Protein AF-0000000086675555 (afdb_homodimer)

pLDDT: mean 92.74, std 8.41, range [60.0, 98.06]

Sequence (134 aa):
MVTTPWIKASKSGGNGGQCVEVRRHDDMIEIRDSKDGGVGPVLRFTRAEFDAFLDGAQREEFHYLVDMVTTPWIKASKSGGNGGQCVEVRRHDDMIEIRDSKDGGVGPVLRFTRAEFDAFLDGAQREEFHYLVD

Structure (mmCIF, N/CA/C/O backbone):
data_AF-0000000086675555-model_v1
#
loop_
_entity.id
_entity.type
_entity.pdbx_description
1 polymer 'DUF397 domain-containing protein'
#
loop_
_atom_site.group_PDB
_atom_site.id
_atom_site.type_symbol
_atom_site.label_atom_id
_atom_site.label_alt_id
_atom_site.label_comp_id
_atom_site.label_asym_id
_atom_site.label_entity_id
_atom_site.label_seq_id
_atom_site.pdbx_PDB_ins_code
_atom_site.Cartn_x
_atom_site.Cartn_y
_atom_site.Cartn_z
_atom_site.occupancy
_atom_site.B_iso_or_equiv
_atom_site.auth_seq_id
_atom_site.auth_comp_id
_atom_site.auth_asym_id
_atom_site.auth_atom_id
_atom_site.pdbx_PDB_model_num
ATOM 1 N N . MET A 1 1 ? -2.34 10.195 21.391 1 75 1 MET A N 1
ATOM 2 C CA . MET A 1 1 ? -1.599 9.344 20.484 1 75 1 MET A CA 1
ATOM 3 C C . MET A 1 1 ? -2.514 8.289 19.859 1 75 1 MET A C 1
ATOM 5 O O . MET A 1 1 ? -3.104 7.477 20.562 1 75 1 MET A O 1
ATOM 9 N N . VAL A 1 2 ? -3.014 8.406 18.656 1 88.81 2 VAL A N 1
ATOM 10 C CA . VAL A 1 2 ? -3.973 7.496 18.047 1 88.81 2 VAL A CA 1
ATOM 11 C C . VAL A 1 2 ? -3.229 6.383 17.312 1 88.81 2 VAL A C 1
ATOM 13 O O . VAL A 1 2 ? -2.342 6.652 16.5 1 88.81 2 VAL A O 1
ATOM 16 N N . THR A 1 3 ? -3.279 5.199 17.812 1 95.62 3 THR A N 1
ATOM 17 C CA . THR A 1 3 ? -2.756 4.031 17.125 1 95.62 3 THR A CA 1
ATOM 18 C C . THR A 1 3 ? -3.838 2.965 16.953 1 95.62 3 THR A C 1
ATOM 20 O O . THR A 1 3 ? -4.488 2.586 17.938 1 95.62 3 THR A O 1
ATOM 23 N N . THR A 1 4 ? -4.129 2.59 15.758 1 97 4 THR A N 1
ATOM 24 C CA . THR A 1 4 ? -5.066 1.497 15.508 1 97 4 THR A CA 1
ATOM 25 C C . THR A 1 4 ? -4.324 0.167 15.398 1 97 4 THR A C 1
ATOM 27 O O . THR A 1 4 ? -3.107 0.14 15.211 1 97 4 THR A O 1
ATOM 30 N N . PRO A 1 5 ? -5.043 -0.977 15.672 1 96.44 5 PRO A N 1
ATOM 31 C CA . PRO A 1 5 ? -4.41 -2.256 15.344 1 96.44 5 PRO A CA 1
ATOM 32 C C . PRO A 1 5 ? -4.051 -2.375 13.867 1 96.44 5 PRO A C 1
ATOM 34 O O . PRO A 1 5 ? -4.496 -1.559 13.055 1 96.44 5 PRO A O 1
ATOM 37 N N . TRP A 1 6 ? -3.098 -3.291 13.602 1 96.06 6 TRP A N 1
ATOM 38 C CA . TRP A 1 6 ? -2.904 -3.66 12.203 1 96.06 6 TRP A CA 1
ATOM 39 C C . TRP A 1 6 ? -4.191 -4.227 11.609 1 96.06 6 TRP A C 1
ATOM 41 O O . TRP A 1 6 ? -4.809 -5.121 12.188 1 96.06 6 TRP A O 1
ATOM 51 N N . ILE A 1 7 ? -4.566 -3.717 10.422 1 96.06 7 ILE A N 1
ATOM 52 C CA . ILE A 1 7 ? -5.797 -4.105 9.742 1 96.06 7 ILE A CA 1
ATOM 53 C C . ILE A 1 7 ? -5.465 -4.676 8.367 1 96.06 7 ILE A C 1
ATOM 55 O O . ILE A 1 7 ? -4.613 -4.141 7.652 1 96.06 7 ILE A O 1
ATOM 59 N N . LYS A 1 8 ? -6.09 -5.75 8 1 95.38 8 LYS A N 1
ATOM 60 C CA . LYS A 1 8 ? -5.961 -6.328 6.664 1 95.38 8 LYS A CA 1
ATOM 61 C C . LYS A 1 8 ? -7.32 -6.445 5.98 1 95.38 8 LYS A C 1
ATOM 63 O O . LYS A 1 8 ? -8.359 -6.309 6.629 1 95.38 8 LYS A O 1
ATOM 68 N N . ALA A 1 9 ? -7.297 -6.582 4.672 1 96.69 9 ALA A N 1
ATOM 69 C CA . ALA A 1 9 ? -8.547 -6.746 3.936 1 96.69 9 ALA A CA 1
ATOM 70 C C . ALA A 1 9 ? -9.312 -7.969 4.426 1 96.69 9 ALA A C 1
ATOM 72 O O . ALA A 1 9 ? -8.711 -8.969 4.824 1 96.69 9 ALA A O 1
ATOM 73 N N . SER A 1 10 ? -10.602 -7.879 4.477 1 94.38 10 SER A N 1
ATOM 74 C CA . SER A 1 10 ? -11.461 -8.969 4.938 1 94.38 10 SER A CA 1
ATOM 75 C C . SER A 1 10 ? -11.227 -10.234 4.121 1 94.38 10 SER A C 1
ATOM 77 O O . SER A 1 10 ? -11.312 -11.344 4.648 1 94.38 10 SER A O 1
ATOM 79 N N . LYS A 1 11 ? -10.82 -10.094 2.842 1 91.19 11 LYS A N 1
ATOM 80 C CA . LYS A 1 11 ? -10.648 -11.242 1.956 1 91.19 11 LYS A CA 1
ATOM 81 C C . LYS A 1 11 ? -9.203 -11.734 1.962 1 91.19 11 LYS A C 1
ATOM 83 O O . LYS A 1 11 ? -8.844 -12.625 1.194 1 91.19 11 LYS A O 1
ATOM 88 N N . SER A 1 12 ? -8.352 -11.188 2.779 1 91.31 12 SER A N 1
ATOM 89 C CA . SER A 1 12 ? -6.938 -11.531 2.777 1 91.31 12 SER A CA 1
ATOM 90 C C . SER A 1 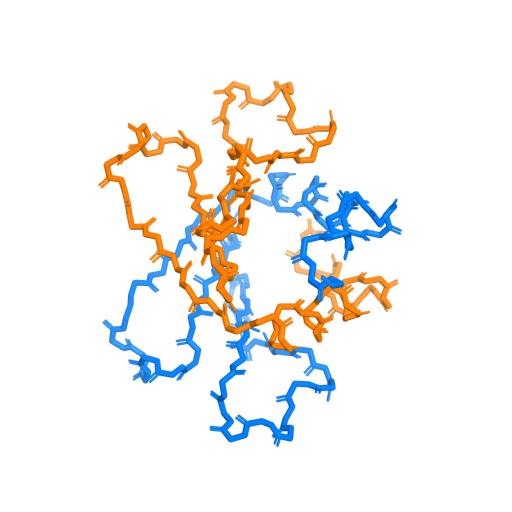12 ? -6.672 -12.766 3.639 1 91.31 12 SER A C 1
ATOM 92 O O . SER A 1 12 ? -5.574 -13.328 3.605 1 91.31 12 SER A O 1
ATOM 94 N N . GLY A 1 13 ? -7.531 -13.211 4.488 1 73.12 13 GLY A N 1
ATOM 95 C CA . GLY A 1 13 ? -7.301 -14.227 5.508 1 73.12 13 GLY A CA 1
ATOM 96 C C . GLY A 1 13 ? -6.957 -15.586 4.93 1 73.12 13 GLY A C 1
ATOM 97 O O . GLY A 1 13 ? -6.285 -16.391 5.578 1 73.12 13 GLY A O 1
ATOM 98 N N . GLY A 1 14 ? -7.418 -15.844 3.859 1 64 14 GLY A N 1
ATOM 99 C CA . GLY A 1 14 ? -7.289 -17.219 3.402 1 64 14 GLY A CA 1
ATOM 100 C C . GLY A 1 14 ? -5.91 -17.547 2.857 1 64 14 GLY A C 1
ATOM 101 O O . GLY A 1 14 ? -5.625 -18.688 2.518 1 64 14 GLY A O 1
ATOM 102 N N . ASN A 1 15 ? -5.051 -16.594 2.945 1 60 15 ASN A N 1
ATOM 103 C CA . ASN A 1 15 ? -3.801 -16.828 2.232 1 60 15 ASN A CA 1
ATOM 104 C C . ASN A 1 15 ? -2.643 -17.062 3.195 1 60 15 ASN A C 1
ATOM 106 O O . ASN A 1 15 ? -1.499 -16.719 2.898 1 60 15 ASN A O 1
ATOM 110 N N . GLY A 1 16 ? -2.928 -17.703 4.359 1 67.88 16 GLY A N 1
ATOM 111 C CA . GLY A 1 16 ? -1.818 -18.125 5.199 1 67.88 16 GLY A CA 1
ATOM 112 C C . GLY A 1 16 ? -1.122 -16.969 5.891 1 67.88 16 GLY A C 1
ATOM 113 O O . GLY A 1 16 ? 0.071 -17.047 6.191 1 67.88 16 GLY A O 1
ATOM 114 N N . GLY A 1 17 ? -1.804 -15.914 5.902 1 75.81 17 GLY A N 1
ATOM 115 C CA . GLY A 1 17 ? -1.198 -14.844 6.676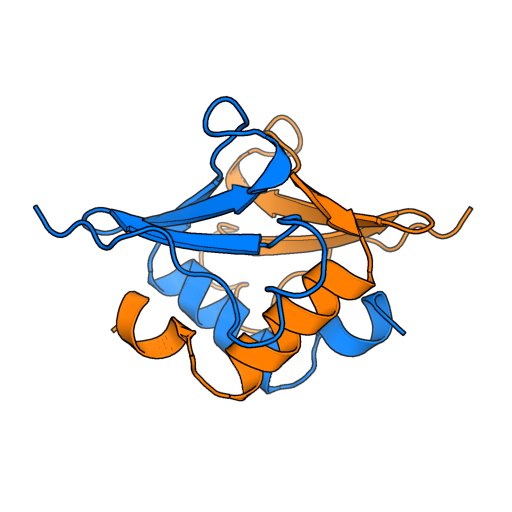 1 75.81 17 GLY A CA 1
ATOM 116 C C . GLY A 1 17 ? -0.356 -13.898 5.836 1 75.81 17 GLY A C 1
ATOM 117 O O . GLY A 1 17 ? 0.491 -13.18 6.363 1 75.81 17 GLY A O 1
ATOM 118 N N . GLN A 1 18 ? -0.357 -14.031 4.57 1 88.56 18 GLN A N 1
ATOM 119 C CA . GLN A 1 18 ? 0.334 -13.133 3.648 1 88.56 18 GLN A CA 1
ATOM 120 C C . GLN A 1 18 ? -0.577 -11.992 3.201 1 88.56 18 GLN A C 1
ATOM 122 O O . GLN A 1 18 ? -1.346 -12.141 2.25 1 88.56 18 GLN A O 1
ATOM 127 N N . CYS A 1 19 ? -0.611 -10.945 3.977 1 95.62 19 CYS A N 1
ATOM 128 C CA . CYS A 1 19 ? -1.565 -9.859 3.779 1 95.62 19 CYS A CA 1
ATOM 129 C C . CYS A 1 19 ? -0.863 -8.508 3.781 1 95.62 19 CYS A C 1
ATOM 131 O O . CYS A 1 19 ? 0.128 -8.32 4.488 1 95.62 19 CYS A O 1
ATOM 133 N N . VAL A 1 20 ? -1.365 -7.625 3.021 1 96.75 20 VAL A N 1
ATOM 134 C 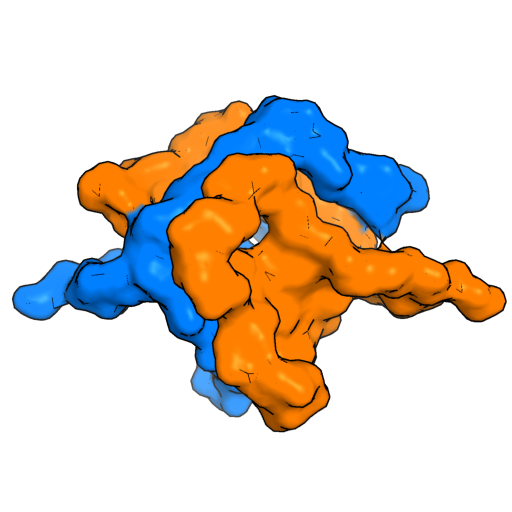CA . VAL A 1 20 ? -1.064 -6.211 3.219 1 96.75 20 VAL A CA 1
ATOM 135 C C . VAL A 1 20 ? -1.755 -5.707 4.484 1 96.75 20 VAL A C 1
ATOM 137 O O . VAL A 1 20 ? -2.977 -5.805 4.613 1 96.75 20 VAL A O 1
ATOM 140 N N . GLU A 1 21 ? -0.99 -5.242 5.457 1 97.19 21 GLU A N 1
ATOM 141 C CA . GLU A 1 21 ? -1.568 -4.703 6.684 1 97.19 21 GLU A CA 1
ATOM 142 C C . GLU A 1 21 ? -1.297 -3.205 6.809 1 97.19 21 GLU A C 1
ATOM 144 O O . GLU A 1 21 ? -0.2 -2.74 6.496 1 97.19 21 GLU A O 1
ATOM 149 N N . VAL A 1 22 ? -2.354 -2.418 7.277 1 97.88 22 VAL A N 1
ATOM 150 C CA . VAL A 1 22 ? -2.232 -0.972 7.434 1 97.88 22 VAL A CA 1
ATOM 151 C C . VAL A 1 22 ? -2.711 -0.561 8.828 1 97.88 22 VAL A C 1
ATOM 153 O O . VAL A 1 22 ? -3.557 -1.232 9.422 1 97.88 22 VAL A O 1
ATOM 156 N N . ARG A 1 23 ? -2.186 0.505 9.352 1 97.62 23 ARG A N 1
ATOM 157 C CA . ARG A 1 23 ? -2.68 1.088 10.594 1 97.62 23 ARG A CA 1
ATOM 158 C C . ARG A 1 23 ? -2.438 2.594 10.625 1 97.62 23 ARG A C 1
ATOM 160 O O . ARG A 1 23 ? -1.592 3.107 9.891 1 97.62 23 ARG A O 1
ATOM 167 N N . ARG A 1 24 ? -3.184 3.273 11.398 1 98.06 24 ARG A N 1
ATOM 168 C CA . ARG A 1 24 ? -2.887 4.66 11.734 1 98.06 24 ARG A CA 1
ATOM 169 C C . ARG A 1 24 ? -2.029 4.746 12.992 1 98.06 24 ARG A C 1
ATOM 171 O O . ARG A 1 24 ? -2.299 4.062 13.984 1 98.06 24 ARG A O 1
ATOM 178 N N . HIS A 1 25 ? -0.989 5.34 12.938 1 97.38 25 HIS A N 1
ATOM 179 C CA . HIS A 1 25 ? -0.133 5.688 14.062 1 97.38 25 HIS A CA 1
ATOM 180 C C . HIS A 1 25 ? 0.082 7.195 14.148 1 97.38 25 HIS A C 1
ATOM 182 O O . HIS A 1 25 ? 0.88 7.758 13.398 1 97.38 25 HIS A O 1
ATOM 188 N N . ASP A 1 26 ? -0.751 7.781 15.047 1 94.75 26 ASP A N 1
ATOM 189 C CA . ASP A 1 26 ? -0.805 9.234 15.133 1 94.75 26 ASP A CA 1
ATOM 190 C C . ASP A 1 26 ? -1.233 9.844 13.797 1 94.75 26 ASP A C 1
ATOM 192 O O . ASP A 1 26 ? -2.297 9.516 13.266 1 94.75 26 ASP A O 1
ATOM 196 N N . ASP A 1 27 ? -0.39 10.633 13.141 1 95 27 ASP A N 1
ATOM 197 C CA . ASP A 1 27 ? -0.828 11.336 11.938 1 95 27 ASP A CA 1
ATOM 198 C C . ASP A 1 27 ? -0.335 10.625 10.68 1 95 27 ASP A C 1
ATOM 200 O O . ASP A 1 27 ? -0.457 11.156 9.57 1 95 27 ASP A O 1
ATOM 204 N N . MET A 1 28 ? 0.143 9.414 10.945 1 97.31 28 MET A N 1
ATOM 205 C CA . MET A 1 28 ? 0.712 8.672 9.82 1 97.31 28 MET A CA 1
ATOM 206 C C . MET A 1 28 ? -0.043 7.371 9.586 1 97.31 28 MET A C 1
ATOM 208 O O . MET A 1 28 ? -0.653 6.828 10.508 1 97.31 28 MET A O 1
ATOM 212 N N . ILE A 1 29 ? 0.003 6.938 8.32 1 97.81 29 ILE A N 1
ATOM 213 C CA . ILE A 1 29 ? -0.456 5.605 7.945 1 97.81 29 ILE A CA 1
ATOM 214 C C . ILE A 1 29 ? 0.746 4.695 7.703 1 97.81 29 ILE A C 1
ATOM 216 O O . ILE A 1 29 ? 1.666 5.055 6.965 1 97.81 29 ILE A O 1
ATOM 220 N N . GLU A 1 30 ? 0.683 3.572 8.391 1 97.62 30 GLU A N 1
ATOM 221 C CA . GLU A 1 30 ? 1.758 2.596 8.25 1 97.62 30 GLU A CA 1
ATOM 222 C C . GLU A 1 30 ? 1.299 1.384 7.441 1 97.62 30 GLU A C 1
ATOM 224 O O . GLU A 1 30 ? 0.164 0.926 7.594 1 97.62 30 GLU A O 1
ATOM 229 N N . ILE A 1 31 ? 2.137 0.911 6.52 1 97.88 31 ILE A N 1
ATOM 230 C CA . ILE A 1 31 ? 1.89 -0.287 5.727 1 97.88 31 ILE A CA 1
ATOM 231 C C . ILE A 1 31 ? 3.006 -1.303 5.961 1 97.88 31 ILE A C 1
ATOM 233 O O . ILE A 1 31 ? 4.188 -0.948 5.957 1 97.88 31 ILE A O 1
ATOM 237 N N . ARG A 1 32 ? 2.633 -2.611 6.188 1 97.19 32 ARG A N 1
ATOM 238 C CA . ARG A 1 32 ? 3.619 -3.678 6.305 1 97.19 32 ARG A CA 1
ATOM 239 C C . ARG A 1 32 ? 3.105 -4.969 5.676 1 97.19 32 ARG A C 1
ATOM 241 O O . ARG A 1 32 ? 1.951 -5.043 5.25 1 97.19 32 ARG A O 1
ATOM 248 N N . ASP A 1 33 ? 4.09 -5.895 5.516 1 96.31 33 ASP A N 1
ATOM 249 C CA . ASP A 1 33 ? 3.785 -7.262 5.102 1 96.31 33 ASP A CA 1
ATOM 250 C C . ASP A 1 33 ? 3.66 -8.188 6.312 1 96.31 33 ASP A C 1
ATOM 252 O O . ASP A 1 33 ? 4.613 -8.344 7.078 1 96.31 33 ASP A O 1
ATOM 256 N N . SER A 1 34 ? 2.502 -8.852 6.441 1 95 34 SER A N 1
ATOM 257 C CA . SER A 1 34 ? 2.273 -9.672 7.621 1 95 34 SER A CA 1
ATOM 258 C C . SER A 1 34 ? 3.242 -10.852 7.672 1 95 34 SER A C 1
ATOM 260 O O . SER A 1 34 ? 3.455 -11.445 8.734 1 95 34 SER A O 1
ATOM 262 N N . LYS A 1 35 ? 3.83 -11.164 6.566 1 89.94 35 LYS A N 1
ATOM 263 C CA . LYS A 1 35 ? 4.719 -12.32 6.504 1 89.94 35 LYS A CA 1
ATOM 264 C C . LYS A 1 35 ? 6.004 -12.07 7.285 1 89.94 35 LYS A C 1
ATOM 266 O O . LYS A 1 35 ? 6.672 -13.016 7.711 1 89.94 35 LYS A O 1
ATOM 271 N N . ASP A 1 36 ? 6.293 -10.828 7.375 1 88.69 36 ASP A N 1
ATOM 272 C CA . ASP A 1 36 ? 7.566 -10.5 8.008 1 88.69 36 ASP A CA 1
ATOM 273 C C . ASP A 1 36 ? 7.441 -10.492 9.523 1 88.69 36 ASP A C 1
ATOM 275 O O . ASP A 1 36 ? 8.414 -10.219 10.234 1 88.69 36 ASP A O 1
ATOM 279 N N . GLY A 1 37 ? 6.375 -10.867 10.102 1 77 37 GLY A N 1
ATOM 280 C CA . GLY A 1 37 ? 6.191 -11.172 11.508 1 77 37 GLY A CA 1
ATOM 281 C C . GLY A 1 37 ? 6.52 -10 12.414 1 77 37 GLY A C 1
ATOM 282 O O . GLY A 1 37 ? 6.984 -10.195 13.547 1 77 37 GLY A O 1
ATOM 283 N N . GLY A 1 38 ? 6.426 -8.883 11.906 1 81.31 38 GLY A N 1
ATOM 284 C CA . GLY A 1 38 ? 6.672 -7.723 12.742 1 81.31 38 GLY A CA 1
ATOM 285 C C . GLY A 1 38 ? 8.109 -7.234 12.68 1 81.31 38 GLY A C 1
ATOM 286 O O . GLY A 1 38 ? 8.445 -6.207 13.273 1 81.31 38 GLY A O 1
ATOM 287 N N . VAL A 1 39 ? 8.914 -7.961 12 1 88.56 39 VAL A N 1
ATOM 288 C CA . VAL A 1 39 ? 10.312 -7.551 11.969 1 88.56 39 VAL A CA 1
ATOM 289 C C . VAL A 1 39 ? 10.656 -6.969 10.602 1 88.56 39 VAL A C 1
ATOM 291 O O . VAL A 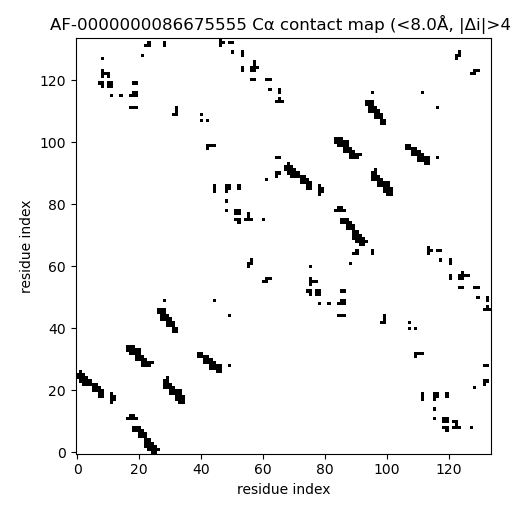1 39 ? 11.758 -6.457 10.398 1 88.56 39 VAL A O 1
ATOM 294 N N . GLY A 1 40 ? 9.797 -7.004 9.727 1 94.31 40 GLY A N 1
ATOM 295 C CA . GLY A 1 40 ? 10.031 -6.441 8.406 1 94.31 40 GLY A CA 1
ATOM 296 C C . GLY A 1 40 ? 9.836 -4.938 8.352 1 94.31 40 GLY A C 1
ATOM 297 O O . GLY A 1 40 ? 9.469 -4.32 9.359 1 94.31 40 GLY A O 1
ATOM 298 N N . PRO A 1 41 ? 10.195 -4.387 7.262 1 95.75 41 PRO A N 1
ATOM 299 C CA . PRO A 1 41 ? 10.062 -2.936 7.125 1 95.75 41 PRO A CA 1
ATOM 300 C C . PRO A 1 41 ? 8.617 -2.465 7.207 1 95.75 41 PRO A C 1
ATOM 302 O O . PRO A 1 41 ? 7.691 -3.238 6.938 1 95.75 41 PRO A O 1
ATOM 305 N N . VAL A 1 42 ? 8.461 -1.213 7.684 1 96.75 42 VAL A N 1
ATOM 306 C CA . VAL A 1 42 ? 7.191 -0.491 7.703 1 96.75 42 VAL A CA 1
ATOM 307 C C . VAL A 1 42 ? 7.316 0.789 6.879 1 96.75 42 VAL A C 1
ATOM 309 O O . VAL A 1 42 ? 8.258 1.561 7.055 1 96.75 42 VAL A O 1
ATOM 312 N N . LEU A 1 43 ? 6.484 0.93 5.887 1 96.88 43 LEU A N 1
ATOM 313 C CA . LEU A 1 43 ? 6.406 2.205 5.184 1 96.88 43 LEU A CA 1
ATOM 314 C C . LEU A 1 43 ? 5.48 3.172 5.914 1 96.88 43 LEU A C 1
ATOM 316 O O . LEU A 1 43 ? 4.465 2.762 6.48 1 96.88 43 LEU A O 1
ATOM 320 N N . ARG A 1 44 ? 5.805 4.453 5.891 1 96.5 44 ARG A N 1
ATOM 321 C CA . ARG A 1 44 ? 5.004 5.473 6.559 1 96.5 44 ARG A CA 1
ATOM 322 C C . ARG A 1 44 ? 4.637 6.598 5.598 1 96.5 44 ARG A C 1
ATOM 324 O O . ARG A 1 44 ? 5.508 7.152 4.922 1 96.5 44 ARG A O 1
ATOM 331 N N . PHE A 1 45 ? 3.389 6.891 5.57 1 96.5 45 PHE A N 1
ATOM 332 C CA . PHE A 1 45 ? 2.828 7.914 4.699 1 96.5 45 PHE A CA 1
ATOM 333 C C . PHE A 1 45 ? 1.99 8.906 5.496 1 96.5 45 PHE A C 1
ATOM 335 O O . PHE A 1 45 ? 1.449 8.562 6.551 1 96.5 45 PHE A O 1
ATOM 342 N N . THR A 1 46 ? 1.932 10.125 4.969 1 95.38 46 THR A N 1
ATOM 343 C CA . THR A 1 46 ? 0.929 11.031 5.52 1 95.38 46 THR A CA 1
ATOM 344 C C . THR A 1 46 ? -0.479 10.531 5.215 1 95.38 46 THR A C 1
ATOM 346 O O . THR A 1 46 ? -0.671 9.719 4.301 1 95.38 46 THR A O 1
ATOM 349 N N . ARG A 1 47 ? -1.457 11 5.957 1 95.62 47 ARG A N 1
ATOM 350 C CA . ARG A 1 47 ? -2.852 10.648 5.707 1 95.62 47 ARG A CA 1
ATOM 351 C C . ARG A 1 47 ? -3.283 11.07 4.309 1 95.62 47 ARG A C 1
ATOM 353 O O . ARG A 1 47 ? -4.004 10.344 3.627 1 95.62 47 ARG A O 1
ATOM 360 N N . ALA A 1 48 ? -2.834 12.211 3.865 1 94.62 48 ALA A N 1
ATOM 361 C CA . ALA A 1 48 ? -3.199 12.711 2.543 1 94.62 48 ALA A CA 1
ATOM 362 C C . ALA A 1 48 ? -2.635 11.82 1.443 1 94.62 48 ALA A C 1
ATOM 364 O O . ALA A 1 48 ? -3.312 11.539 0.451 1 94.62 48 ALA A O 1
ATOM 365 N N . GLU A 1 49 ? -1.449 11.398 1.604 1 95.25 49 GLU A N 1
ATOM 366 C CA . GLU A 1 49 ? -0.803 10.523 0.633 1 95.25 49 GLU A CA 1
ATOM 367 C C . GLU A 1 49 ? -1.551 9.195 0.505 1 95.25 49 GLU A C 1
ATOM 369 O O . GLU A 1 49 ? -1.818 8.734 -0.606 1 95.25 49 GLU A O 1
ATOM 374 N N . PHE A 1 50 ? -1.79 8.625 1.63 1 97.31 50 PHE A N 1
ATOM 375 C CA . PHE A 1 50 ? -2.484 7.344 1.611 1 97.31 50 PHE A CA 1
ATOM 376 C C . PHE A 1 50 ? -3.918 7.512 1.118 1 97.31 50 PHE A C 1
ATOM 378 O O . PHE A 1 50 ? -4.453 6.633 0.439 1 97.31 50 PHE A O 1
ATOM 385 N N . ASP A 1 51 ? -4.543 8.656 1.474 1 96.62 51 ASP A N 1
ATOM 386 C CA . ASP A 1 51 ? -5.879 8.945 0.963 1 96.62 51 ASP A CA 1
ATOM 387 C C . ASP A 1 51 ? -5.883 9 -0.562 1 96.62 51 ASP A C 1
ATOM 389 O O . ASP A 1 51 ? -6.785 8.453 -1.206 1 96.62 51 ASP A O 1
ATOM 393 N N . ALA A 1 52 ? -4.961 9.578 -1.139 1 96.56 52 ALA A N 1
ATOM 394 C CA . ALA A 1 52 ? -4.84 9.648 -2.592 1 96.56 52 ALA A CA 1
ATOM 395 C C . ALA A 1 52 ? -4.664 8.25 -3.191 1 96.56 52 ALA A C 1
ATOM 397 O O . ALA A 1 52 ? -5.258 7.938 -4.227 1 96.56 52 ALA A O 1
ATOM 398 N N . PHE A 1 53 ? -3.85 7.41 -2.547 1 97.25 53 PHE A N 1
ATOM 399 C CA . PHE A 1 53 ? -3.646 6.035 -2.984 1 97.25 53 PHE A CA 1
ATOM 400 C C . PHE A 1 53 ? -4.949 5.25 -2.93 1 97.25 53 PHE A C 1
ATOM 402 O O . PHE A 1 53 ? -5.285 4.523 -3.867 1 97.25 53 PHE A O 1
ATOM 409 N N . LEU A 1 54 ? -5.719 5.426 -1.779 1 98 54 LEU A N 1
ATOM 410 C CA . LEU A 1 54 ? -7 4.742 -1.65 1 98 54 LEU A CA 1
ATOM 411 C C . LEU A 1 54 ? -7.973 5.207 -2.727 1 98 54 LEU A C 1
ATOM 413 O O . LEU A 1 54 ? -8.711 4.398 -3.293 1 98 54 LEU A O 1
ATOM 417 N N . ASP A 1 55 ? -7.965 6.492 -2.986 1 97.31 55 ASP A N 1
ATOM 418 C CA . ASP A 1 55 ? -8.812 7.023 -4.051 1 97.31 55 ASP A CA 1
ATOM 419 C C . ASP A 1 55 ? -8.453 6.406 -5.398 1 97.31 55 ASP A C 1
ATOM 421 O O . ASP A 1 55 ? -9.336 6.043 -6.18 1 97.31 55 ASP A O 1
ATOM 425 N N . GLY A 1 56 ? -7.164 6.277 -5.746 1 97.19 56 GLY A N 1
ATOM 426 C CA . GLY A 1 56 ? -6.715 5.625 -6.965 1 97.19 56 GLY A CA 1
ATOM 427 C C . GLY A 1 56 ? -7.137 4.168 -7.051 1 97.19 56 GLY A C 1
ATOM 428 O O . GLY A 1 56 ? -7.523 3.689 -8.117 1 97.19 56 GLY A O 1
ATOM 429 N N . ALA A 1 57 ? -7.035 3.436 -5.91 1 97.81 57 ALA A N 1
ATOM 430 C CA . ALA A 1 57 ? -7.484 2.047 -5.863 1 97.81 57 ALA A CA 1
ATOM 431 C C . ALA A 1 57 ? -8.984 1.946 -6.145 1 97.81 57 ALA A C 1
ATOM 433 O O . ALA A 1 57 ? -9.43 1.061 -6.879 1 97.81 57 ALA A O 1
ATOM 434 N N . GLN A 1 58 ? -9.75 2.848 -5.539 1 96.94 58 GLN A N 1
ATOM 435 C CA . GLN A 1 58 ? -11.195 2.869 -5.754 1 96.94 58 GLN A CA 1
ATOM 436 C C . GLN A 1 58 ? -11.531 3.111 -7.219 1 96.94 58 GLN A C 1
ATOM 438 O O . GLN A 1 58 ? -12.508 2.564 -7.738 1 96.94 58 GLN A O 1
ATOM 443 N N . ARG A 1 59 ? -10.75 3.891 -7.891 1 97.12 59 ARG A N 1
ATOM 444 C CA . ARG A 1 59 ? -10.953 4.199 -9.305 1 97.12 59 ARG A CA 1
ATOM 445 C C . ARG A 1 59 ? -10.305 3.141 -10.188 1 97.12 59 ARG A C 1
ATOM 447 O O . ARG A 1 59 ? -10.18 3.334 -11.398 1 97.12 59 ARG A O 1
ATOM 454 N N . GLU A 1 60 ? -9.766 2.02 -9.617 1 97.06 60 GLU A N 1
ATOM 455 C CA . GLU A 1 60 ? -9.219 0.849 -10.297 1 97.06 60 GLU A CA 1
ATOM 456 C C . GLU A 1 60 ? -7.957 1.205 -11.078 1 97.06 60 GLU A C 1
ATOM 458 O O . GLU A 1 60 ? -7.691 0.619 -12.133 1 97.06 60 GLU A O 1
ATOM 463 N N . GLU A 1 61 ? -7.207 2.201 -10.609 1 97.56 61 GLU A N 1
ATOM 464 C CA . GLU A 1 61 ? -6.023 2.666 -11.32 1 97.56 61 GLU A CA 1
ATOM 465 C C . GLU A 1 61 ? -4.898 1.638 -11.258 1 97.56 61 GLU A C 1
ATOM 467 O O . GLU A 1 61 ? -3.961 1.68 -12.055 1 97.56 61 GLU A O 1
ATOM 472 N N . PHE A 1 62 ? -4.984 0.629 -10.367 1 97.88 62 PHE A N 1
ATOM 473 C CA . PHE A 1 62 ? -3.885 -0.298 -10.133 1 97.88 62 PHE A CA 1
ATOM 474 C C . PHE A 1 62 ? -4.281 -1.718 -10.516 1 97.88 62 PHE A C 1
ATOM 476 O O . PHE A 1 62 ? -3.455 -2.631 -10.477 1 97.88 62 PHE A O 1
ATOM 483 N N . HIS A 1 63 ? -5.562 -1.982 -10.883 1 96.75 63 HIS A N 1
ATOM 484 C CA . HIS A 1 63 ? -6.121 -3.324 -11.008 1 96.75 63 HIS A CA 1
ATOM 485 C C . HIS A 1 63 ? -5.414 -4.117 -12.102 1 96.75 63 HIS A C 1
ATOM 487 O O . HIS A 1 63 ? -5.258 -5.336 -11.984 1 96.75 63 HIS A O 1
ATOM 493 N N . TYR A 1 64 ? -4.906 -3.484 -13.195 1 95.88 64 TYR A N 1
ATOM 494 C CA . TYR A 1 64 ? -4.246 -4.172 -14.297 1 95.88 64 TYR A CA 1
ATOM 495 C C . TYR A 1 64 ? -2.945 -4.82 -13.844 1 95.88 64 TYR A C 1
ATOM 497 O O . TYR A 1 64 ? -2.428 -5.723 -14.5 1 95.88 64 TYR A O 1
ATOM 505 N N . LEU A 1 65 ? -2.311 -4.34 -12.703 1 96.62 65 LEU A N 1
ATOM 506 C CA . LEU A 1 65 ? -1.052 -4.875 -12.195 1 96.62 65 LEU A CA 1
ATOM 507 C C . LEU A 1 65 ? -1.242 -6.285 -11.648 1 96.62 65 LEU A C 1
ATOM 509 O O . LEU A 1 65 ? -0.291 -7.066 -11.594 1 96.62 65 LEU A O 1
ATOM 513 N N . VAL A 1 66 ? -2.49 -6.609 -11.195 1 94.81 66 VAL A N 1
ATOM 514 C CA . VAL A 1 66 ? -2.693 -7.879 -10.5 1 94.81 66 VAL A CA 1
ATOM 515 C C . VAL A 1 66 ? -3.395 -8.867 -11.43 1 94.81 66 VAL A C 1
ATOM 517 O O . VAL A 1 66 ? -3.551 -10.039 -11.094 1 94.81 66 VAL A O 1
ATOM 520 N N . ASP A 1 67 ? -3.875 -8.414 -12.578 1 86.38 67 ASP A N 1
ATOM 521 C CA . ASP A 1 67 ? -4.516 -9.273 -13.57 1 86.38 67 ASP A CA 1
ATOM 522 C C . ASP A 1 67 ? -3.486 -10.133 -14.305 1 86.38 67 ASP A C 1
ATOM 524 O O . ASP A 1 67 ? -2.328 -9.734 -14.445 1 86.38 67 ASP A O 1
ATOM 528 N N . MET B 1 1 ? 10.188 -11.578 -18.328 1 75.5 1 MET B N 1
ATOM 529 C CA . MET B 1 1 ? 10.328 -10.805 -17.109 1 75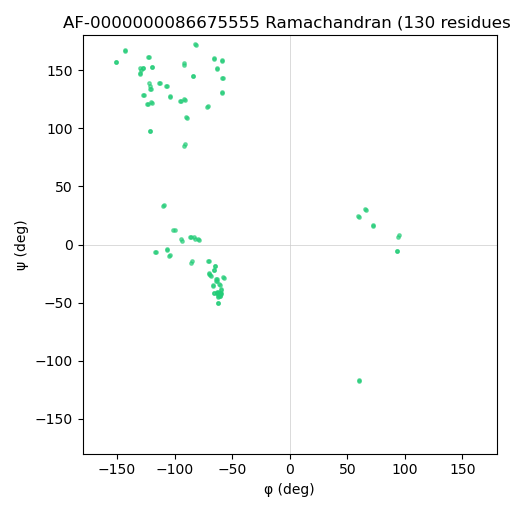.5 1 MET B CA 1
ATOM 530 C C . MET B 1 1 ? 9.461 -9.547 -17.156 1 75.5 1 MET B C 1
ATOM 532 O O . MET B 1 1 ? 9.656 -8.695 -18.031 1 75.5 1 MET B O 1
ATOM 536 N N . VAL B 1 2 ? 8.281 -9.438 -16.609 1 89 2 VAL B N 1
ATOM 537 C CA . VAL B 1 2 ? 7.363 -8.312 -16.703 1 89 2 VAL B CA 1
ATOM 538 C C . VAL B 1 2 ? 7.645 -7.316 -15.586 1 89 2 VAL B C 1
ATOM 540 O O . VAL B 1 2 ? 7.695 -7.699 -14.414 1 89 2 VAL B O 1
ATOM 543 N N . THR B 1 3 ? 8.18 -6.184 -15.898 1 95.56 3 THR B N 1
ATOM 544 C CA . THR B 1 3 ? 8.344 -5.094 -14.945 1 95.56 3 THR B CA 1
ATOM 545 C C . THR B 1 3 ? 7.668 -3.822 -15.453 1 95.56 3 THR B C 1
ATOM 547 O O . THR B 1 3 ? 7.91 -3.393 -16.578 1 95.56 3 THR B O 1
ATOM 550 N N . THR B 1 4 ? 6.742 -3.297 -14.719 1 96.94 4 THR B N 1
ATOM 551 C CA . THR B 1 4 ? 6.117 -2.021 -15.055 1 96.94 4 THR B CA 1
ATOM 552 C C . THR B 1 4 ? 6.852 -0.865 -14.383 1 96.94 4 THR B C 1
ATOM 554 O O . THR B 1 4 ? 7.609 -1.071 -13.438 1 96.94 4 THR B O 1
ATOM 557 N N . PRO B 1 5 ? 6.754 0.358 -14.977 1 96.5 5 PRO B N 1
ATOM 558 C CA . PRO B 1 5 ? 7.262 1.503 -14.219 1 96.5 5 PRO B CA 1
ATOM 559 C C . PRO B 1 5 ? 6.574 1.669 -12.867 1 96.5 5 PRO B C 1
ATOM 561 O O . PRO B 1 5 ? 5.543 1.045 -12.617 1 96.5 5 PRO B O 1
ATOM 564 N N . TRP B 1 6 ? 7.293 2.379 -11.961 1 96.12 6 TRP B N 1
ATOM 565 C CA . TRP B 1 6 ? 6.594 2.816 -10.758 1 96.12 6 TRP B CA 1
ATOM 566 C C . TRP B 1 6 ? 5.398 3.691 -11.109 1 96.12 6 TRP B C 1
ATOM 568 O O . TRP B 1 6 ? 5.527 4.652 -11.867 1 96.12 6 TRP B O 1
ATOM 578 N N . ILE B 1 7 ? 4.23 3.375 -10.523 1 96.06 7 ILE B N 1
ATOM 579 C CA . ILE B 1 7 ? 2.996 4.105 -10.789 1 96.06 7 ILE B CA 1
ATOM 580 C C . ILE B 1 7 ? 2.434 4.668 -9.484 1 96.06 7 ILE B C 1
ATOM 582 O O . ILE B 1 7 ? 2.475 4 -8.445 1 96.06 7 ILE B O 1
ATOM 586 N N . LYS B 1 8 ? 1.95 5.863 -9.508 1 95.5 8 LYS B N 1
ATOM 587 C CA . LYS B 1 8 ? 1.287 6.492 -8.375 1 95.5 8 LYS B CA 1
ATOM 588 C C . LYS B 1 8 ? -0.129 6.93 -8.734 1 95.5 8 LYS B C 1
ATOM 590 O O . LYS B 1 8 ? -0.495 6.957 -9.906 1 95.5 8 LYS B O 1
ATOM 595 N N . ALA B 1 9 ? -0.942 7.16 -7.723 1 96.69 9 ALA B N 1
ATOM 596 C CA . ALA B 1 9 ? -2.303 7.633 -7.973 1 96.69 9 ALA B CA 1
ATOM 597 C C . ALA B 1 9 ? -2.295 8.945 -8.75 1 96.69 9 ALA B C 1
ATOM 599 O O . ALA B 1 9 ? -1.388 9.766 -8.578 1 96.69 9 ALA B O 1
ATOM 600 N N . SER B 1 10 ? -3.219 9.133 -9.625 1 94.44 10 SER B N 1
ATOM 601 C CA . SER B 1 10 ? -3.322 10.336 -10.438 1 94.44 10 SER B CA 1
ATOM 602 C C . SER B 1 10 ? -3.434 11.586 -9.57 1 94.44 10 SER B C 1
ATOM 604 O O . SER B 1 10 ? -2.934 12.648 -9.938 1 94.44 10 SER B O 1
ATOM 606 N N . LYS B 1 11 ? -3.98 11.453 -8.359 1 91.25 11 LYS B N 1
ATOM 607 C CA . LYS B 1 11 ? -4.203 12.602 -7.484 1 91.25 11 LYS B CA 1
ATOM 608 C C . LYS B 1 11 ? -3.029 12.797 -6.527 1 91.25 11 LYS B C 1
ATOM 610 O O . LYS B 1 11 ? -3.07 13.672 -5.66 1 91.25 11 LYS B O 1
ATOM 615 N N . SER B 1 12 ? -1.992 12.023 -6.605 1 91.44 12 SER B N 1
ATOM 616 C CA . SER B 1 12 ? -0.878 12.078 -5.664 1 91.44 12 SER B CA 1
ATOM 617 C C . SER B 1 12 ? 0.131 13.148 -6.07 1 91.44 12 SER B C 1
ATOM 619 O O . SER B 1 12 ? 1.036 13.477 -5.301 1 91.44 12 SER B O 1
ATOM 621 N N . GLY B 1 13 ? 0.139 13.695 -7.23 1 73.06 13 GLY B N 1
ATOM 622 C CA . GLY B 1 13 ? 1.18 14.547 -7.785 1 73.06 13 GLY B CA 1
ATOM 623 C C . GLY B 1 13 ? 1.348 15.852 -7.031 1 73.06 13 GLY B C 1
ATOM 624 O O . GLY B 1 13 ? 2.434 16.438 -7.023 1 73.06 13 GLY B O 1
ATOM 625 N N . GLY B 1 14 ? 0.37 16.297 -6.488 1 63.81 14 GLY B N 1
ATOM 626 C CA . GLY B 1 14 ? 0.465 17.656 -5.969 1 63.81 14 GLY B CA 1
ATOM 627 C C . GLY B 1 14 ? 1.18 17.734 -4.633 1 63.81 14 GLY B C 1
ATOM 628 O O . GLY B 1 14 ? 1.402 18.812 -4.102 1 63.81 14 GLY B O 1
ATOM 629 N N . ASN B 1 15 ? 1.674 16.609 -4.207 1 60 15 ASN B N 1
ATOM 630 C CA . ASN B 1 15 ? 2.16 16.656 -2.83 1 60 15 ASN B CA 1
ATOM 631 C C . ASN B 1 15 ? 3.682 16.562 -2.771 1 60 15 ASN B C 1
ATOM 633 O O . ASN B 1 15 ? 4.238 16.016 -1.817 1 60 15 ASN B O 1
ATOM 637 N N . GLY B 1 16 ? 4.371 17.125 -3.791 1 68.06 16 GLY B N 1
ATOM 638 C CA . GLY B 1 16 ? 5.812 17.234 -3.658 1 68.06 16 GLY B CA 1
ATOM 639 C C . GLY B 1 16 ? 6.531 15.906 -3.787 1 68.06 16 GLY B C 1
ATOM 640 O O . GLY B 1 16 ? 7.602 15.711 -3.205 1 68.06 16 GLY B O 1
ATOM 641 N N . GLY B 1 17 ? 5.832 15.016 -4.293 1 76.12 17 GLY B N 1
ATOM 642 C CA . GLY B 1 17 ? 6.559 13.773 -4.543 1 76.12 17 GLY B CA 1
ATOM 643 C C . GLY B 1 17 ? 6.418 12.766 -3.422 1 76.12 17 GLY B C 1
ATOM 644 O O . GLY B 1 17 ? 7.25 11.867 -3.279 1 76.12 17 GLY B O 1
ATOM 645 N N . GLN B 1 18 ? 5.598 12.984 -2.484 1 88.94 18 GLN B N 1
ATOM 646 C CA . GLN B 1 18 ? 5.293 12.047 -1.404 1 88.94 18 GLN B CA 1
ATOM 647 C C . GLN B 1 18 ? 4.098 11.164 -1.761 1 88.94 18 GLN B C 1
ATOM 649 O O . GLN B 1 18 ? 2.949 11.539 -1.518 1 88.94 18 GLN B O 1
ATOM 654 N N . CYS B 1 19 ? 4.371 10.094 -2.461 1 95.75 19 CYS B N 1
ATOM 655 C CA . CYS B 1 19 ? 3.32 9.25 -3.021 1 95.75 19 CYS B CA 1
ATOM 656 C C . CYS B 1 19 ? 3.559 7.789 -2.682 1 95.75 19 CYS B C 1
ATOM 658 O O . CYS B 1 19 ? 4.707 7.348 -2.582 1 95.75 19 CYS B O 1
ATOM 660 N N . VAL B 1 20 ? 2.514 7.078 -2.525 1 96.81 20 VAL B N 1
ATOM 661 C CA . VAL B 1 20 ? 2.574 5.621 -2.594 1 96.81 20 VAL B CA 1
ATOM 662 C C . VAL B 1 20 ? 2.799 5.18 -4.039 1 96.81 20 VAL B C 1
ATOM 664 O O . VAL B 1 20 ? 2.016 5.52 -4.926 1 96.81 20 VAL B O 1
ATOM 667 N N . GLU B 1 21 ? 3.902 4.504 -4.301 1 97.25 21 GLU B N 1
ATOM 668 C CA . GLU B 1 21 ? 4.176 4 -5.645 1 97.25 21 GLU B CA 1
ATOM 669 C C . GLU B 1 21 ? 4.137 2.475 -5.676 1 97.25 21 GLU B C 1
ATOM 671 O O . GLU B 1 21 ? 4.625 1.816 -4.758 1 97.25 21 GLU B O 1
ATOM 676 N N . VAL B 1 22 ? 3.508 1.899 -6.785 1 98 22 VAL B N 1
ATOM 677 C CA . VAL B 1 22 ? 3.383 0.454 -6.941 1 98 22 VAL B CA 1
ATOM 678 C C . VAL B 1 22 ? 3.871 0.039 -8.328 1 98 22 VAL B C 1
ATOM 680 O O . VAL B 1 22 ? 3.785 0.816 -9.281 1 98 22 VAL B O 1
ATOM 683 N N . ARG B 1 23 ? 4.383 -1.151 -8.453 1 97.69 23 A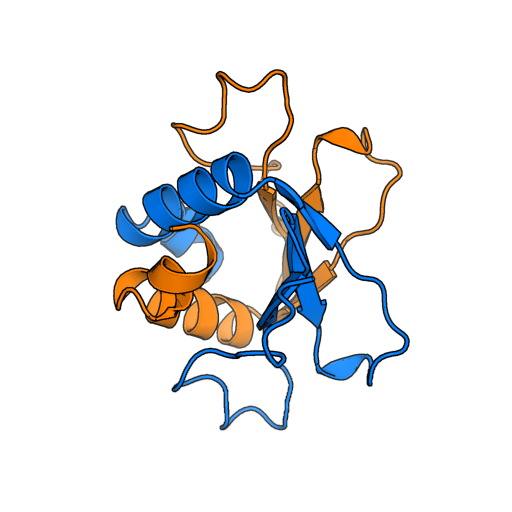RG B N 1
ATOM 684 C CA . ARG B 1 23 ? 4.723 -1.721 -9.758 1 97.69 23 ARG B CA 1
ATOM 685 C C . ARG B 1 23 ? 4.609 -3.242 -9.734 1 97.69 23 ARG B C 1
ATOM 687 O O . ARG B 1 23 ? 4.637 -3.855 -8.664 1 97.69 23 ARG B O 1
ATOM 694 N N . ARG B 1 24 ? 4.434 -3.828 -10.852 1 98.06 24 ARG B N 1
ATOM 695 C CA . ARG B 1 24 ? 4.578 -5.273 -11.008 1 98.06 24 ARG B CA 1
ATOM 696 C C . ARG B 1 24 ? 6.004 -5.637 -11.406 1 98.06 24 ARG B C 1
ATOM 698 O O . ARG B 1 24 ? 6.594 -5 -12.281 1 98.06 24 ARG B O 1
ATOM 705 N N . HIS B 1 25 ? 6.602 -6.422 -10.734 1 97.38 25 HIS B N 1
ATOM 706 C CA . HIS B 1 25 ? 7.887 -7.035 -11.055 1 97.38 25 HIS B CA 1
ATOM 707 C C . HIS B 1 25 ? 7.777 -8.555 -11.094 1 97.38 25 HIS B C 1
ATOM 709 O O . HIS B 1 25 ? 7.758 -9.211 -10.047 1 97.38 25 HIS B O 1
ATOM 715 N N . ASP B 1 26 ? 7.621 -9.023 -12.359 1 94.69 26 ASP B N 1
ATOM 716 C CA . ASP B 1 26 ? 7.328 -10.438 -12.57 1 94.69 26 ASP B CA 1
ATOM 717 C C . ASP B 1 26 ? 6.023 -10.828 -11.883 1 94.69 26 ASP B C 1
ATOM 719 O O . ASP B 1 26 ? 4.969 -10.25 -12.156 1 94.69 26 ASP B O 1
ATOM 723 N N . ASP B 1 27 ? 6.066 -11.727 -10.914 1 94.81 27 ASP B N 1
ATOM 724 C CA . ASP B 1 27 ? 4.82 -12.219 -10.336 1 94.81 27 ASP B CA 1
ATOM 725 C C . ASP B 1 27 ? 4.512 -11.523 -9.016 1 94.81 27 ASP B C 1
ATOM 727 O O . ASP B 1 27 ? 3.596 -11.93 -8.289 1 94.81 27 ASP B O 1
ATOM 731 N N . MET B 1 28 ? 5.266 -10.453 -8.797 1 97.31 28 MET B N 1
ATOM 732 C CA . MET B 1 28 ? 5.102 -9.758 -7.523 1 97.31 28 MET B CA 1
ATOM 733 C C . MET B 1 28 ? 4.668 -8.312 -7.742 1 97.31 28 MET B C 1
ATOM 735 O O . MET B 1 28 ? 4.945 -7.73 -8.797 1 97.31 28 MET B O 1
ATOM 739 N N . ILE B 1 29 ? 3.971 -7.797 -6.742 1 97.81 29 ILE B N 1
ATOM 740 C CA . ILE B 1 29 ? 3.664 -6.371 -6.656 1 97.81 29 ILE B CA 1
ATOM 741 C C . ILE B 1 29 ? 4.57 -5.711 -5.621 1 97.81 29 ILE B C 1
ATOM 743 O O . ILE B 1 29 ? 4.68 -6.188 -4.488 1 97.81 29 ILE B O 1
ATOM 747 N N . GLU B 1 30 ? 5.203 -4.672 -6.082 1 97.69 30 GLU B N 1
ATOM 748 C CA . GLU B 1 30 ? 6.098 -3.928 -5.195 1 97.69 30 GLU B CA 1
ATOM 749 C C . GLU B 1 30 ? 5.492 -2.586 -4.797 1 97.69 30 GLU B C 1
ATOM 751 O O . GLU B 1 30 ? 4.859 -1.916 -5.621 1 97.69 30 GLU B O 1
ATOM 756 N N . ILE B 1 31 ? 5.598 -2.223 -3.523 1 97.94 31 ILE B N 1
ATOM 757 C CA . ILE B 1 31 ? 5.145 -0.94 -2.992 1 97.94 31 ILE B CA 1
ATOM 758 C C . ILE B 1 31 ? 6.32 -0.199 -2.361 1 97.94 31 ILE B C 1
ATOM 760 O O . ILE B 1 31 ? 7.102 -0.787 -1.61 1 97.94 31 ILE B O 1
ATOM 764 N N . ARG B 1 32 ? 6.465 1.139 -2.678 1 97.25 32 ARG B N 1
ATOM 765 C CA . ARG B 1 32 ? 7.477 1.97 -2.033 1 97.25 32 ARG B CA 1
ATOM 766 C C . ARG B 1 32 ? 6.957 3.385 -1.802 1 97.25 32 ARG B C 1
ATOM 768 O O . ARG B 1 32 ? 5.855 3.727 -2.24 1 97.25 32 ARG B O 1
ATOM 775 N N . ASP B 1 33 ? 7.742 4.098 -0.96 1 96.31 33 ASP B N 1
ATOM 776 C CA . ASP B 1 33 ? 7.527 5.527 -0.748 1 96.31 33 ASP B CA 1
ATOM 777 C C . ASP B 1 33 ? 8.422 6.359 -1.662 1 96.31 33 ASP B C 1
ATOM 779 O O . ASP B 1 33 ? 9.648 6.254 -1.6 1 96.31 33 ASP B O 1
ATOM 783 N N . SER B 1 34 ? 7.805 7.234 -2.473 1 95.06 34 SER B N 1
ATOM 784 C CA . SER B 1 34 ? 8.578 7.992 -3.447 1 95.06 34 SER B CA 1
ATOM 785 C C . SER B 1 34 ? 9.555 8.945 -2.758 1 95.06 34 SER B C 1
ATOM 787 O O . SER B 1 34 ? 10.531 9.391 -3.365 1 95.06 34 SER B O 1
ATOM 789 N N . LYS B 1 35 ? 9.312 9.219 -1.519 1 90.31 35 LYS B N 1
ATOM 790 C CA . LYS B 1 35 ? 10.156 10.18 -0.806 1 90.31 35 LYS B CA 1
ATOM 791 C C . LYS B 1 35 ? 11.555 9.602 -0.564 1 90.31 35 LYS B C 1
ATOM 793 O O . LYS B 1 35 ? 12.508 10.352 -0.359 1 90.31 35 LYS B O 1
ATOM 798 N N . ASP B 1 36 ? 11.578 8.312 -0.55 1 89 36 ASP B N 1
ATOM 799 C CA . ASP B 1 36 ? 12.852 7.68 -0.213 1 89 36 ASP B CA 1
ATOM 800 C C . ASP B 1 36 ? 13.766 7.605 -1.432 1 89 36 ASP B C 1
ATOM 802 O O . ASP B 1 36 ? 14.891 7.102 -1.341 1 89 36 ASP B O 1
ATOM 806 N N . GLY B 1 37 ? 13.422 8.141 -2.553 1 78.44 37 GLY B N 1
ATOM 807 C CA . GLY B 1 37 ? 14.289 8.359 -3.703 1 78.44 37 GLY B CA 1
ATOM 808 C C . GLY B 1 37 ? 14.875 7.078 -4.266 1 78.44 37 GLY B C 1
ATOM 809 O O . GLY B 1 37 ? 15.992 7.078 -4.777 1 78.44 37 GLY B O 1
ATOM 810 N N . GLY B 1 38 ? 14.227 6.059 -4.023 1 81.88 38 GLY B N 1
ATOM 811 C CA . GLY B 1 38 ? 14.703 4.805 -4.586 1 81.88 38 GLY B CA 1
ATOM 812 C C . GLY B 1 38 ? 15.609 4.031 -3.646 1 81.88 38 GLY B C 1
ATOM 813 O O . GLY B 1 38 ? 16.016 2.91 -3.949 1 81.88 38 GLY B O 1
ATOM 814 N N . VAL B 1 39 ? 15.922 4.633 -2.545 1 89 39 VAL B N 1
ATOM 815 C CA . VAL B 1 39 ? 16.844 3.943 -1.649 1 89 39 VAL B CA 1
ATOM 816 C C . VAL B 1 39 ? 16.078 3.408 -0.437 1 89 39 VAL B C 1
ATOM 818 O O . VAL B 1 39 ? 16.656 2.697 0.395 1 89 39 VAL B O 1
ATOM 821 N N . GLY B 1 40 ? 14.891 3.668 -0.331 1 94.44 40 GLY B N 1
ATOM 822 C CA . GLY B 1 40 ? 14.086 3.178 0.779 1 94.44 40 GLY B CA 1
ATOM 823 C C . GLY B 1 40 ? 13.602 1.756 0.58 1 94.44 40 GLY B C 1
ATOM 824 O O . GLY B 1 40 ? 13.859 1.146 -0.459 1 94.44 40 GLY B O 1
ATOM 825 N N . PRO B 1 41 ? 13.023 1.226 1.594 1 95.81 41 PRO B N 1
ATOM 826 C CA . PRO B 1 41 ? 12.539 -0.153 1.505 1 95.81 41 PRO B CA 1
ATOM 827 C C . PRO B 1 41 ? 11.438 -0.324 0.46 1 95.81 41 PRO B C 1
ATOM 829 O O . PRO B 1 41 ? 10.75 0.643 0.115 1 95.81 41 PRO B O 1
ATOM 832 N N . VAL B 1 42 ? 11.367 -1.552 -0.082 1 96.75 42 VAL B N 1
ATOM 833 C CA . VAL B 1 42 ? 10.305 -1.992 -0.982 1 96.75 42 VAL B CA 1
ATOM 834 C C . VAL B 1 42 ? 9.586 -3.199 -0.382 1 96.75 42 VAL B C 1
ATOM 836 O O . VAL B 1 42 ? 10.227 -4.16 0.05 1 96.75 42 VAL B O 1
ATOM 839 N N . LEU B 1 43 ? 8.312 -3.078 -0.208 1 96.88 43 LEU B N 1
ATOM 84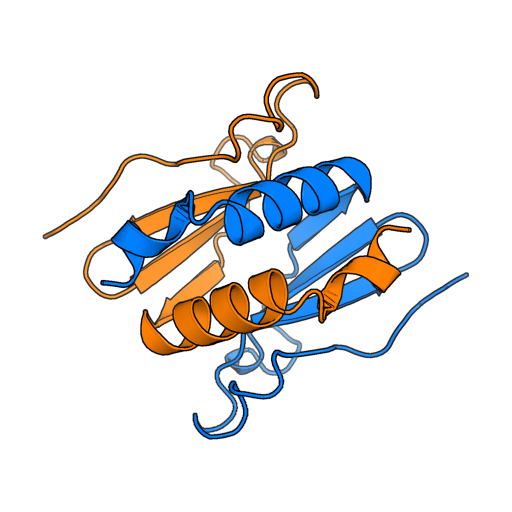0 C CA . LEU B 1 43 ? 7.523 -4.25 0.17 1 96.88 43 LEU B CA 1
ATOM 841 C C . LEU B 1 43 ? 7.137 -5.062 -1.06 1 96.88 43 LEU B C 1
ATOM 843 O O . LEU B 1 43 ? 6.867 -4.5 -2.123 1 96.88 43 LEU B O 1
ATOM 847 N N . ARG B 1 44 ? 7.082 -6.395 -0.911 1 96.5 44 ARG B N 1
ATOM 848 C CA . ARG B 1 44 ? 6.727 -7.277 -2.016 1 96.5 44 ARG B CA 1
ATOM 849 C C . ARG B 1 44 ? 5.598 -8.219 -1.621 1 96.5 44 ARG B C 1
ATOM 851 O O . ARG B 1 44 ? 5.668 -8.891 -0.586 1 96.5 44 ARG B O 1
ATOM 858 N N . PHE B 1 45 ? 4.613 -8.227 -2.445 1 96.44 45 PHE B N 1
ATOM 859 C CA . PHE B 1 45 ? 3.422 -9.047 -2.238 1 96.44 45 PHE B CA 1
ATOM 860 C C . PHE B 1 45 ? 3.133 -9.898 -3.463 1 96.44 45 PHE B C 1
ATOM 862 O O . PHE B 1 45 ? 3.502 -9.539 -4.582 1 96.44 45 PHE B O 1
ATOM 869 N N . THR B 1 46 ? 2.496 -11.039 -3.193 1 95.31 46 THR B N 1
ATOM 870 C CA . THR B 1 46 ? 1.95 -11.758 -4.336 1 95.31 46 THR B CA 1
ATOM 871 C C . THR B 1 46 ? 0.826 -10.961 -4.992 1 95.31 46 THR B C 1
ATOM 873 O O . THR B 1 46 ? 0.248 -10.07 -4.371 1 95.31 46 THR B O 1
ATOM 876 N N . ARG B 1 47 ? 0.524 -11.273 -6.238 1 95.56 47 ARG B N 1
ATOM 877 C CA . ARG B 1 47 ? -0.582 -10.625 -6.938 1 95.56 47 ARG B CA 1
ATOM 878 C C . ARG B 1 47 ? -1.9 -10.852 -6.207 1 95.56 47 ARG B C 1
ATOM 880 O O . ARG B 1 47 ? -2.727 -9.938 -6.113 1 95.56 47 ARG B O 1
ATOM 887 N N . ALA B 1 48 ? -2.098 -12.023 -5.664 1 94.5 48 ALA B N 1
ATOM 888 C CA . ALA B 1 48 ? -3.332 -12.336 -4.949 1 94.5 48 ALA B CA 1
ATOM 889 C C . ALA B 1 48 ? -3.463 -11.492 -3.684 1 94.5 48 ALA B C 1
ATOM 891 O O . ALA B 1 48 ? -4.551 -11.008 -3.363 1 94.5 48 ALA B O 1
ATOM 892 N N . GLU B 1 49 ? -2.422 -11.328 -2.99 1 95.19 49 GLU B N 1
ATOM 893 C CA . GLU B 1 49 ? -2.412 -10.531 -1.771 1 95.19 49 GLU B CA 1
ATOM 894 C C . GLU B 1 49 ? -2.771 -9.078 -2.064 1 95.19 49 GLU B C 1
ATOM 896 O O . GLU B 1 49 ? -3.604 -8.484 -1.372 1 95.19 49 GLU B O 1
ATOM 901 N N . PHE B 1 50 ? -2.082 -8.562 -3.023 1 97.31 50 PHE B N 1
ATOM 902 C CA . PHE B 1 50 ? -2.342 -7.172 -3.369 1 97.31 50 PHE B CA 1
ATOM 903 C C . PHE B 1 50 ? -3.742 -7.008 -3.947 1 97.31 50 PHE B C 1
ATOM 905 O O . PHE B 1 50 ? -4.398 -5.992 -3.719 1 97.31 50 PHE B O 1
ATOM 912 N N . ASP B 1 51 ? -4.195 -8.016 -4.719 1 96.62 51 ASP B N 1
ATOM 913 C CA . ASP B 1 51 ? -5.559 -7.988 -5.234 1 96.62 51 ASP B CA 1
ATOM 914 C C . ASP B 1 51 ? -6.574 -7.934 -4.094 1 96.62 51 ASP B C 1
ATOM 916 O O . ASP B 1 51 ? -7.547 -7.176 -4.156 1 96.62 51 ASP B O 1
ATOM 920 N N . ALA B 1 52 ? -6.398 -8.641 -3.09 1 96.56 52 ALA B N 1
ATOM 921 C CA . ALA B 1 52 ? -7.277 -8.625 -1.923 1 96.56 52 ALA B CA 1
ATOM 922 C C . ALA B 1 52 ? -7.266 -7.254 -1.251 1 96.56 52 ALA B C 1
ATOM 924 O O . ALA B 1 52 ? -8.312 -6.75 -0.838 1 96.56 52 ALA B O 1
ATOM 925 N N . PHE B 1 53 ? -6.094 -6.648 -1.136 1 97.19 53 PHE B N 1
ATOM 926 C CA . PHE B 1 53 ? -5.965 -5.309 -0.568 1 97.19 53 PHE B CA 1
ATOM 927 C C . PHE B 1 53 ? -6.723 -4.289 -1.406 1 97.19 53 PHE B C 1
ATOM 929 O O . PHE B 1 53 ? -7.441 -3.445 -0.866 1 97.19 53 PHE B O 1
ATOM 936 N N . LEU B 1 54 ? -6.551 -4.387 -2.789 1 98 54 LEU B N 1
ATOM 937 C CA . LEU B 1 54 ? -7.262 -3.475 -3.676 1 98 54 LEU B CA 1
ATOM 938 C C . LEU B 1 54 ? -8.773 -3.65 -3.537 1 98 54 LEU B C 1
ATOM 940 O O . LEU B 1 54 ? -9.516 -2.67 -3.531 1 98 54 LEU B O 1
ATOM 944 N N . ASP B 1 55 ? -9.188 -4.891 -3.43 1 97.31 55 ASP B N 1
ATOM 945 C CA . ASP B 1 55 ? -10.602 -5.16 -3.221 1 97.31 55 ASP B CA 1
ATOM 946 C C . ASP B 1 55 ? -11.102 -4.527 -1.922 1 97.31 55 ASP B C 1
ATOM 948 O O . ASP B 1 55 ? -12.18 -3.934 -1.888 1 97.31 55 ASP B O 1
ATOM 952 N N . GLY B 1 56 ? -10.375 -4.621 -0.814 1 97.19 56 GLY B N 1
ATOM 953 C CA 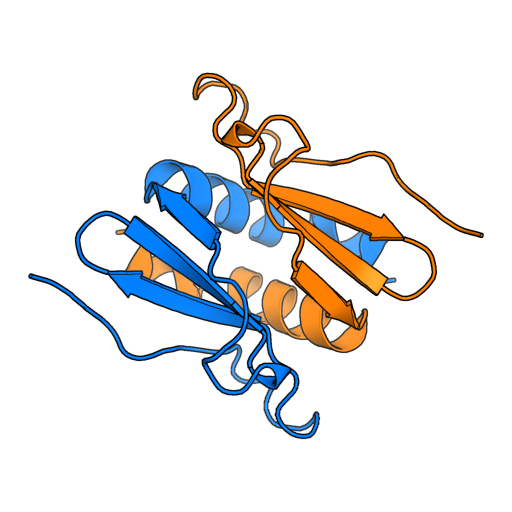. GLY B 1 56 ? -10.711 -3.982 0.447 1 97.19 56 GLY B CA 1
ATOM 954 C C . GLY B 1 56 ? -10.781 -2.469 0.35 1 97.19 56 GLY B C 1
ATOM 955 O O . GLY B 1 56 ? -11.664 -1.843 0.939 1 97.19 56 GLY B O 1
ATOM 956 N N . ALA B 1 57 ? -9.812 -1.861 -0.385 1 97.81 57 ALA B N 1
ATOM 957 C CA . ALA B 1 57 ? -9.828 -0.417 -0.604 1 97.81 57 ALA B CA 1
ATOM 958 C C . ALA B 1 57 ? -11.078 0.007 -1.368 1 97.81 57 ALA B C 1
ATOM 960 O O . ALA B 1 57 ? -11.703 1.021 -1.04 1 97.81 57 ALA B O 1
ATOM 961 N N . GLN B 1 58 ? -11.43 -0.772 -2.385 1 96.94 58 GLN B N 1
ATOM 962 C CA . GLN B 1 58 ? -12.633 -0.487 -3.168 1 96.94 58 GLN B CA 1
ATOM 963 C C . GLN B 1 58 ? -13.883 -0.541 -2.299 1 96.94 58 GLN B C 1
ATOM 965 O O . GLN B 1 58 ? -14.82 0.227 -2.508 1 96.94 58 GLN B O 1
ATOM 970 N N . ARG B 1 59 ? -13.906 -1.396 -1.342 1 97.19 59 ARG B N 1
ATOM 971 C CA . ARG B 1 59 ? -15.039 -1.548 -0.431 1 97.19 59 ARG B CA 1
ATOM 972 C C . ARG B 1 59 ? -14.93 -0.575 0.739 1 97.19 59 ARG B C 1
ATOM 974 O O . ARG B 1 59 ? -15.664 -0.695 1.721 1 97.19 59 ARG B O 1
ATOM 981 N N . GLU B 1 60 ? -13.938 0.361 0.74 1 97.06 60 GLU B N 1
ATOM 982 C CA . GLU B 1 60 ? -13.734 1.446 1.695 1 97.06 60 GLU B CA 1
ATOM 983 C C . GLU B 1 60 ? -13.398 0.906 3.082 1 97.06 60 GLU B C 1
ATOM 985 O O . GLU B 1 60 ? -13.766 1.506 4.094 1 97.06 60 GLU B O 1
ATOM 990 N N . GLU B 1 61 ? -12.742 -0.252 3.139 1 97.56 61 GLU B N 1
ATOM 991 C CA . GLU B 1 61 ? -12.438 -0.89 4.418 1 97.56 61 GLU B CA 1
ATOM 992 C C . GLU B 1 61 ? -11.359 -0.12 5.176 1 97.56 61 GLU B C 1
ATOM 994 O O . GLU B 1 61 ? -11.203 -0.288 6.387 1 97.56 61 GLU B O 1
ATOM 999 N N . PHE B 1 62 ? -10.641 0.804 4.523 1 97.81 62 PHE B N 1
ATOM 1000 C CA . PHE B 1 62 ? -9.492 1.469 5.129 1 97.81 62 PHE B CA 1
ATOM 1001 C C . PHE B 1 62 ? -9.75 2.965 5.27 1 97.81 62 PHE B C 1
ATOM 1003 O O . PHE B 1 62 ? -8.93 3.686 5.848 1 97.81 62 PHE B O 1
ATOM 1010 N N . HIS B 1 63 ? -10.867 3.51 4.738 1 96.75 63 HIS B N 1
ATOM 1011 C CA . HIS B 1 63 ? -11.078 4.941 4.559 1 96.75 63 HIS B CA 1
ATOM 1012 C C . HIS B 1 63 ? -11.109 5.664 5.902 1 96.75 63 HIS B C 1
ATOM 1014 O O . HIS B 1 63 ? -10.672 6.809 6.004 1 96.75 63 HIS B O 1
ATOM 1020 N N . TYR B 1 64 ? -11.578 5.035 7.008 1 96 64 TYR B N 1
ATOM 1021 C CA . TYR B 1 64 ? -11.68 5.668 8.32 1 96 64 TYR B CA 1
ATOM 1022 C C . TYR B 1 64 ? -10.297 5.992 8.875 1 96 64 TYR B C 1
ATOM 1024 O O . TYR B 1 64 ? -10.164 6.824 9.773 1 96 64 TYR B O 1
ATOM 1032 N N . LEU B 1 65 ? -9.195 5.301 8.398 1 96.62 65 LEU B N 1
ATOM 1033 C CA . LEU B 1 65 ? -7.832 5.516 8.875 1 96.62 65 LEU B CA 1
ATOM 1034 C C . LEU B 1 65 ? -7.316 6.887 8.453 1 96.62 65 LEU B C 1
ATOM 1036 O O . LEU B 1 65 ? -6.426 7.445 9.094 1 96.62 65 LEU B O 1
ATOM 1040 N N . VAL B 1 66 ? -7.855 7.434 7.312 1 94.81 66 VAL B N 1
ATOM 1041 C CA . VAL B 1 66 ? -7.281 8.648 6.754 1 94.81 66 VAL B CA 1
ATOM 1042 C C . VAL B 1 66 ? -8.188 9.844 7.07 1 94.81 66 VAL B C 1
ATOM 1044 O O . VAL B 1 66 ? -7.832 10.992 6.797 1 94.81 66 VAL B O 1
ATOM 1047 N N . ASP B 1 67 ? -9.375 9.609 7.605 1 86.69 67 ASP B N 1
ATOM 1048 C CA . ASP B 1 67 ? -10.305 10.664 8 1 86.69 67 ASP B CA 1
ATOM 1049 C C . ASP B 1 67 ? -9.852 11.336 9.297 1 86.69 67 ASP B C 1
ATOM 1051 O O . ASP B 1 67 ? -9.188 10.711 10.125 1 86.69 67 ASP B O 1
#

InterPro domains:
  IPR007278 Domain of unknown function DUF397 [PF04149] (5-57)

Nearest PDB structures (foldseek):
  7anb-assembly2_BBB  TM=5.654E-01  e=1.719E+00  Bacteroides thetaiotaomicron VPI-5482
  8ttv-assembly1_A  TM=4.993E-01  e=3.115E+00  Homo sapiens
  6b46-assembly1_I  TM=5.039E-01  e=1.129E+00  Pseudomonas phage JBD30
  7anb-assembly2_BBB  TM=5.662E-01  e=1.929E+00  Bacteroides thetaiotaomicron VPI-5482
  8ttv-assembly1_A  TM=5.004E-01  e=3.296E+00  Homo sapiens

Organism: NCBI:txid175570

Secondary structure (DSSP, 8-state):
--BPPPEE-GGGGGGTT--EEEEEETTEEEEEEGGGTT-S-EEEEEHHHHHHHHHHHHTTSSGGGT-/--BPPPEE-GGGGGGTT--EEEEEETTEEEEEEGGGTT-S--EEEEHHHHHHHHHHHHTTSSGGGT-

Radius of gyration: 13.49 Å; Cα contacts (8 Å, |Δi|>4): 281; chains: 2; bounding box: 32×36×38 Å

Foldseek 3Di:
DDKDPWDFDPPQPVPPQFTWTWIDDDQWIWTDTRVVVPPDDIDIDGPVVVVVVVVCVVVVVCVVVVD/DDKDDWDFDPPQPVPPQFTWTWIDDDQWIWTDTRVVVPPDDIDIDGPVVVVVVVVCVVVVVCVVVVD

Solvent-accessible surface area (backbone atoms only — not comparable to full-atom values): 7283 Å² total; per-residue (Å²): 132,53,65,54,69,81,41,58,30,85,74,26,65,82,55,82,49,44,29,54,28,38,29,27,51,56,76,29,34,35,40,35,52,49,70,42,71,82,72,48,75,69,48,78,35,48,31,68,31,49,44,26,38,42,52,24,35,52,70,51,73,56,54,75,64,50,101,133,53,66,53,70,82,42,60,29,86,73,26,65,84,55,81,50,45,29,52,29,38,28,28,53,55,76,29,35,36,40,37,54,50,69,43,73,81,73,48,74,69,48,78,34,47,32,68,31,49,45,24,39,41,52,24,37,52,70,52,74,56,54,76,65,50,102